Protein AF-A0A955N509-F1 (afdb_monomer_lite)

Foldseek 3Di:
DDDPPPPPVVVVVVVVVVVVVVLVVVVVVVVLCFDQPPVRDTDDDPPDDPVSVLLNVLVVLCVVCVVVVVVCVVVVQWDADPVRAIDGDCLPPADPVCNVVVVVSRVSNRVSVD

Secondary structure (DSSP, 8-state):
----TTHHHHHHHHHHHHHHHHHHHHHHHHGGG-EE-TTS-EE-PPPPPHHHHHHHHHHHHHHHHHHHHHHHHHTTSEEE-TTS-EEES-GGGS-GGGHHHHHHHHHHHHHTT-

Radius of gyration: 19.17 Å; chains: 1; bounding box: 63×26×46 Å

Sequence (114 aa):
MGVTVVDERTALENQVLGTYQELNQQVMLVASVRYIDPKGKLKQTQELPPGKKDVVRALQRVSFNKDDLNRYKSLGIIGENNEGGITLLEPEKVQPDDRAFVENLIKEENEDRL

Structure (mmCIF, N/CA/C/O backbone):
data_AF-A0A955N509-F1
#
_entry.id   AF-A0A955N509-F1
#
loop_
_atom_site.group_PDB
_atom_site.id
_atom_site.type_symbol
_atom_site.label_atom_id
_atom_site.label_alt_id
_atom_site.label_comp_id
_atom_site.label_asym_id
_atom_site.label_entity_id
_atom_site.label_seq_id
_atom_site.pdbx_PDB_ins_code
_atom_site.Cartn_x
_atom_site.Cartn_y
_atom_site.Cartn_z
_atom_site.occupancy
_atom_site.B_iso_or_equiv
_atom_site.auth_seq_id
_atom_site.auth_comp_id
_atom_site.auth_asym_id
_atom_site.auth_atom_id
_atom_site.pdbx_PDB_model_num
ATOM 1 N N . MET A 1 1 ? -32.451 10.797 -16.398 1.00 34.78 1 MET A N 1
ATOM 2 C CA . MET A 1 1 ? -31.322 11.175 -15.524 1.00 34.78 1 MET A CA 1
ATOM 3 C C . MET A 1 1 ? -30.836 9.906 -14.843 1.00 34.78 1 MET A C 1
ATOM 5 O O . MET A 1 1 ? -31.513 9.426 -13.949 1.00 34.78 1 MET A O 1
ATOM 9 N N . GLY A 1 2 ? -29.746 9.312 -15.319 1.00 38.81 2 GLY A N 1
ATOM 10 C CA . GLY A 1 2 ? -29.141 8.127 -14.713 1.00 38.81 2 GLY A CA 1
ATOM 11 C C . GLY A 1 2 ? -27.668 8.156 -15.066 1.00 38.81 2 GLY A C 1
ATOM 12 O O . GLY A 1 2 ? -27.309 7.827 -16.189 1.00 38.81 2 GLY A O 1
ATOM 13 N N . VAL A 1 3 ? -26.855 8.701 -14.167 1.00 45.34 3 VAL A N 1
ATOM 14 C CA . VAL A 1 3 ? -25.413 8.821 -14.375 1.00 45.34 3 VAL A CA 1
ATOM 15 C C . VAL A 1 3 ? -24.809 7.468 -14.015 1.00 45.34 3 VAL A C 1
ATOM 17 O O . VAL A 1 3 ? -25.014 6.965 -12.911 1.00 45.34 3 VAL A O 1
ATOM 20 N N . THR A 1 4 ? -24.148 6.843 -14.981 1.00 42.12 4 THR A N 1
ATOM 21 C CA . THR A 1 4 ? -23.563 5.504 -14.889 1.00 42.12 4 THR A CA 1
ATOM 22 C C . THR A 1 4 ? -22.255 5.575 -14.101 1.00 42.12 4 THR A C 1
ATOM 24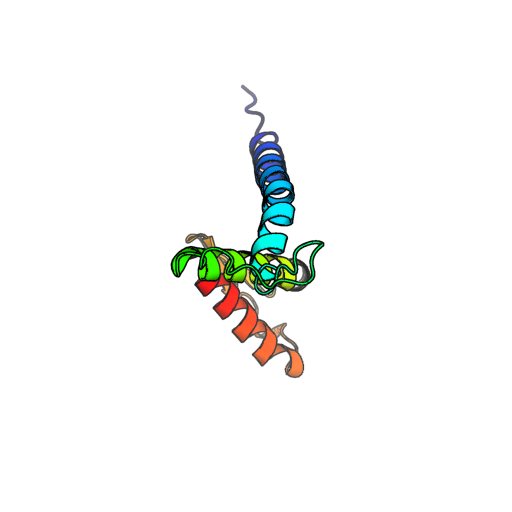 O O . THR A 1 4 ? -21.180 5.678 -14.672 1.00 42.12 4 THR A O 1
ATOM 27 N N . VAL A 1 5 ? -22.341 5.527 -12.770 1.00 50.72 5 VAL A N 1
ATOM 28 C CA . VAL A 1 5 ? -21.187 5.626 -11.841 1.00 50.72 5 VAL A CA 1
ATOM 29 C C . VAL A 1 5 ? -20.311 4.351 -11.827 1.00 50.72 5 VAL A C 1
ATOM 31 O O . VAL A 1 5 ? -19.353 4.240 -11.071 1.00 50.72 5 VAL A O 1
ATOM 34 N N . VAL A 1 6 ? -20.617 3.356 -12.663 1.00 49.88 6 VAL A N 1
ATOM 35 C CA . VAL A 1 6 ? -19.921 2.055 -12.674 1.00 49.88 6 VAL A CA 1
ATOM 36 C C . VAL A 1 6 ? -18.711 2.041 -13.623 1.00 49.88 6 VAL A C 1
ATOM 38 O O . VAL A 1 6 ? -17.832 1.202 -13.465 1.00 49.88 6 VAL A O 1
ATOM 41 N N . ASP A 1 7 ? -18.614 2.988 -14.562 1.00 47.59 7 ASP A N 1
ATOM 42 C CA . ASP A 1 7 ? -17.632 2.928 -15.659 1.00 47.59 7 ASP A CA 1
ATOM 43 C C . ASP A 1 7 ? -16.236 3.471 -15.276 1.00 47.59 7 ASP A C 1
ATOM 45 O O . ASP A 1 7 ? -15.208 2.947 -15.697 1.00 47.59 7 ASP A O 1
ATOM 49 N N . GLU A 1 8 ? -16.163 4.471 -14.391 1.00 47.16 8 GLU A N 1
ATOM 50 C CA . GLU A 1 8 ? -14.890 5.128 -14.040 1.00 47.16 8 GLU A CA 1
ATOM 51 C C . GLU A 1 8 ? -13.929 4.209 -13.272 1.00 47.16 8 GLU A C 1
ATOM 53 O O . GLU A 1 8 ? -12.717 4.255 -13.483 1.00 47.16 8 GLU A O 1
ATOM 58 N N . A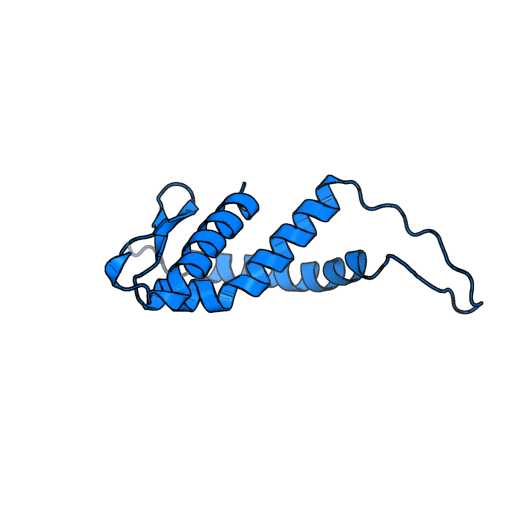RG A 1 9 ? -14.457 3.334 -12.405 1.00 45.66 9 ARG A N 1
ATOM 59 C CA . ARG A 1 9 ? -13.630 2.436 -11.584 1.00 45.66 9 ARG A CA 1
ATOM 60 C C . ARG A 1 9 ? -13.002 1.325 -12.431 1.00 45.66 9 ARG A C 1
ATOM 62 O O . ARG A 1 9 ? -11.818 1.040 -12.284 1.00 45.66 9 ARG A O 1
ATOM 69 N N . THR A 1 10 ? -13.773 0.759 -13.360 1.00 44.78 10 THR A N 1
ATOM 70 C CA . THR A 1 10 ? -13.301 -0.278 -14.289 1.00 44.78 10 THR A CA 1
ATOM 71 C C . THR A 1 10 ? -12.351 0.295 -15.342 1.00 44.78 10 THR A C 1
ATOM 73 O O . THR A 1 10 ? -11.374 -0.358 -15.710 1.00 44.78 10 THR A O 1
ATOM 76 N N . ALA A 1 11 ? -12.577 1.531 -15.798 1.00 42.00 11 ALA A N 1
ATOM 77 C CA . ALA A 1 11 ? -11.643 2.226 -16.678 1.00 42.00 11 ALA A CA 1
ATOM 78 C C . ALA A 1 11 ? -10.297 2.495 -15.984 1.00 42.00 11 ALA A C 1
ATOM 80 O O . ALA A 1 11 ? -9.254 2.197 -16.565 1.00 42.00 11 ALA A O 1
ATOM 81 N N . LEU A 1 12 ? -10.309 2.967 -14.729 1.00 47.56 12 LEU A N 1
ATOM 82 C CA . LEU A 1 12 ? -9.096 3.180 -13.931 1.00 47.56 12 LEU A CA 1
ATOM 83 C C . LEU A 1 12 ? -8.343 1.873 -13.647 1.00 47.56 12 LEU A C 1
ATOM 85 O O . LEU A 1 12 ? -7.127 1.831 -13.824 1.00 47.56 12 LEU A O 1
ATOM 89 N N . GLU A 1 13 ? -9.035 0.792 -13.276 1.00 43.34 13 GLU A N 1
ATOM 90 C CA . GLU A 1 13 ? -8.405 -0.524 -13.076 1.00 43.34 13 GLU A CA 1
ATOM 91 C C . GLU A 1 13 ? -7.712 -1.026 -14.346 1.00 43.34 13 GLU A C 1
ATOM 93 O O . GLU A 1 13 ? -6.576 -1.498 -14.283 1.00 43.34 13 GLU A O 1
ATOM 98 N N . ASN A 1 14 ? -8.350 -0.875 -15.509 1.00 37.44 14 ASN A N 1
ATOM 99 C CA . ASN A 1 14 ? -7.763 -1.281 -16.785 1.00 37.44 14 ASN A CA 1
ATOM 100 C C . ASN A 1 14 ? -6.589 -0.387 -17.207 1.00 37.44 14 ASN A C 1
ATOM 102 O O . ASN A 1 14 ? -5.627 -0.881 -17.794 1.00 37.44 14 ASN A O 1
ATOM 106 N N . GLN A 1 15 ? -6.628 0.908 -16.885 1.00 44.75 15 GLN A N 1
ATOM 107 C CA . GLN A 1 15 ? -5.530 1.834 -17.166 1.00 44.75 15 GLN A CA 1
ATOM 108 C C . GLN A 1 15 ? -4.302 1.519 -16.304 1.00 44.75 15 GLN A C 1
ATOM 110 O O . GLN A 1 15 ? -3.183 1.488 -16.818 1.00 44.75 15 GLN A O 1
ATOM 115 N N . VAL A 1 16 ? -4.529 1.190 -15.028 1.00 43.84 16 VAL A N 1
ATOM 116 C CA . VAL A 1 16 ? -3.508 0.717 -14.087 1.00 43.84 16 VAL A CA 1
ATOM 117 C C . VAL A 1 16 ? -2.933 -0.630 -14.546 1.00 43.84 16 VAL A C 1
ATOM 119 O O . VAL A 1 16 ? -1.717 -0.780 -14.634 1.00 43.84 16 VAL A O 1
ATOM 122 N N . LEU A 1 17 ? -3.770 -1.605 -14.921 1.00 42.31 17 LEU A N 1
ATOM 123 C CA . LEU A 1 17 ? -3.329 -2.918 -15.427 1.00 42.31 17 LEU A CA 1
ATOM 124 C C . LEU A 1 17 ? -2.551 -2.831 -16.752 1.00 42.31 17 LEU A C 1
ATOM 126 O O . LEU A 1 17 ? -1.585 -3.573 -16.941 1.00 42.31 17 LEU A O 1
ATOM 130 N N . GLY A 1 18 ? -2.913 -1.902 -17.642 1.00 38.00 18 GLY A N 1
ATOM 131 C CA . GLY A 1 18 ? -2.127 -1.587 -18.838 1.00 38.00 18 GLY A CA 1
ATOM 132 C C . GLY A 1 18 ? -0.726 -1.071 -18.490 1.00 38.00 18 GLY A C 1
ATOM 133 O O . GLY A 1 18 ? 0.255 -1.495 -19.099 1.00 38.00 18 GLY A O 1
ATOM 134 N N . THR A 1 19 ? -0.606 -0.258 -17.432 1.00 46.59 19 THR A N 1
ATOM 135 C CA . THR A 1 19 ? 0.701 0.191 -16.917 1.00 46.59 19 THR A CA 1
ATOM 136 C C . THR A 1 19 ? 1.507 -0.961 -16.300 1.00 46.59 19 THR A C 1
ATOM 138 O O . THR A 1 19 ? 2.728 -0.998 -16.442 1.00 46.59 19 THR A O 1
ATOM 141 N N . TYR A 1 20 ? 0.856 -1.952 -15.672 1.00 42.38 20 TYR A N 1
ATOM 142 C CA . TYR A 1 20 ? 1.524 -3.152 -15.136 1.00 42.38 20 TYR A CA 1
ATOM 143 C C . TYR A 1 20 ? 2.217 -3.991 -16.225 1.00 42.38 20 TYR A C 1
ATOM 145 O O . TYR A 1 20 ? 3.305 -4.524 -15.990 1.00 42.38 20 TYR A O 1
ATOM 153 N N . GLN A 1 21 ? 1.628 -4.107 -17.421 1.00 42.25 21 GLN A N 1
ATOM 154 C CA . GLN A 1 21 ? 2.250 -4.841 -18.532 1.00 42.25 21 GLN A CA 1
ATOM 155 C C . GLN A 1 21 ? 3.500 -4.129 -19.070 1.00 42.25 21 GLN A C 1
ATOM 157 O O . GLN A 1 21 ? 4.506 -4.786 -19.346 1.00 42.25 21 GLN A O 1
ATOM 162 N N . GLU A 1 22 ? 3.481 -2.796 -19.142 1.00 47.50 22 GLU A N 1
ATOM 163 C CA . GLU A 1 22 ? 4.659 -1.987 -19.487 1.00 47.50 22 GLU A CA 1
ATOM 164 C C . GLU A 1 22 ? 5.730 -2.026 -18.380 1.00 47.50 22 GLU A C 1
ATOM 166 O O . GLU A 1 22 ? 6.931 -2.041 -18.659 1.00 47.50 22 GLU A O 1
ATOM 171 N N . LEU A 1 23 ? 5.324 -2.127 -17.112 1.00 46.47 23 LEU A N 1
ATOM 172 C CA . LEU A 1 23 ? 6.240 -2.244 -15.974 1.00 46.47 23 LEU A CA 1
ATOM 173 C C . LEU A 1 23 ? 6.960 -3.587 -15.906 1.00 46.47 23 LEU A C 1
ATOM 175 O O . LEU A 1 23 ? 8.125 -3.629 -15.508 1.00 46.47 23 LEU A O 1
ATOM 179 N N . ASN A 1 24 ? 6.338 -4.670 -16.369 1.00 41.69 24 ASN A N 1
ATOM 180 C CA . ASN A 1 24 ? 7.010 -5.965 -16.465 1.00 41.69 24 ASN A CA 1
ATOM 181 C C . ASN A 1 24 ? 8.224 -5.907 -17.424 1.00 41.69 24 ASN A C 1
ATOM 183 O O . ASN A 1 24 ? 9.229 -6.583 -17.205 1.00 41.69 24 ASN A O 1
ATOM 187 N N . GLN A 1 25 ? 8.200 -5.019 -18.430 1.00 47.12 25 GLN A N 1
ATOM 188 C CA . GLN A 1 25 ? 9.376 -4.731 -19.266 1.00 47.12 25 GLN A CA 1
ATOM 189 C C . GLN A 1 25 ? 10.446 -3.897 -18.532 1.00 47.12 25 GLN A C 1
ATOM 191 O O . GLN A 1 25 ? 11.631 -4.018 -18.843 1.00 47.12 25 GLN A O 1
ATOM 196 N N . GLN A 1 26 ? 10.072 -3.090 -17.533 1.00 43.84 26 GLN A N 1
ATOM 197 C CA . GLN A 1 26 ? 11.001 -2.266 -16.743 1.00 43.84 26 GLN A CA 1
ATOM 198 C C . GLN A 1 26 ? 11.615 -2.999 -15.542 1.00 43.84 26 GLN A C 1
ATOM 200 O O . GLN A 1 26 ? 12.724 -2.666 -15.131 1.00 43.84 26 GLN A O 1
ATOM 205 N N . VAL A 1 27 ? 10.990 -4.059 -15.022 1.00 46.34 27 VAL A N 1
ATOM 206 C CA . VAL A 1 27 ? 11.640 -4.967 -14.052 1.00 46.34 27 VAL A CA 1
ATOM 207 C C . VAL A 1 27 ? 12.910 -5.593 -14.656 1.00 46.34 27 VAL A C 1
ATOM 209 O O . VAL A 1 27 ? 13.911 -5.786 -13.959 1.00 46.34 27 VAL A O 1
ATOM 212 N N . MET A 1 28 ? 12.947 -5.780 -15.982 1.00 45.50 28 MET A N 1
ATOM 213 C CA . MET A 1 28 ? 14.144 -6.206 -16.717 1.00 45.50 28 MET A CA 1
ATOM 214 C C . MET A 1 28 ? 15.306 -5.189 -16.639 1.00 45.50 28 MET A C 1
ATOM 216 O O . MET A 1 28 ? 16.468 -5.577 -16.765 1.00 45.50 28 MET A O 1
ATOM 220 N N . LEU A 1 29 ? 15.036 -3.902 -16.372 1.00 48.38 29 LEU A N 1
ATOM 221 C CA . LEU A 1 29 ? 16.071 -2.870 -16.225 1.00 48.38 29 LEU A CA 1
ATOM 222 C C . LEU A 1 29 ? 16.829 -2.966 -14.895 1.00 48.38 29 LEU A C 1
ATOM 224 O O . LEU A 1 29 ? 18.017 -2.652 -14.868 1.00 48.38 29 LEU A O 1
ATOM 228 N N . VAL A 1 30 ? 16.226 -3.453 -13.809 1.00 49.25 30 VAL A N 1
ATOM 229 C CA . VAL A 1 30 ? 16.969 -3.650 -12.545 1.00 49.25 30 VAL A CA 1
ATOM 230 C C . VAL A 1 30 ? 17.858 -4.889 -12.623 1.00 49.25 30 VAL A C 1
ATOM 232 O O . VAL A 1 30 ? 18.962 -4.880 -12.090 1.00 49.25 30 VAL A O 1
ATOM 235 N N . ALA A 1 31 ? 17.446 -5.917 -13.372 1.00 45.75 31 ALA A N 1
ATOM 236 C CA . ALA A 1 31 ? 18.291 -7.075 -13.675 1.00 45.75 31 ALA A CA 1
ATOM 237 C C . ALA A 1 31 ? 19.427 -6.757 -14.671 1.00 45.75 31 ALA A C 1
ATOM 239 O O . ALA A 1 31 ? 20.383 -7.524 -14.796 1.00 4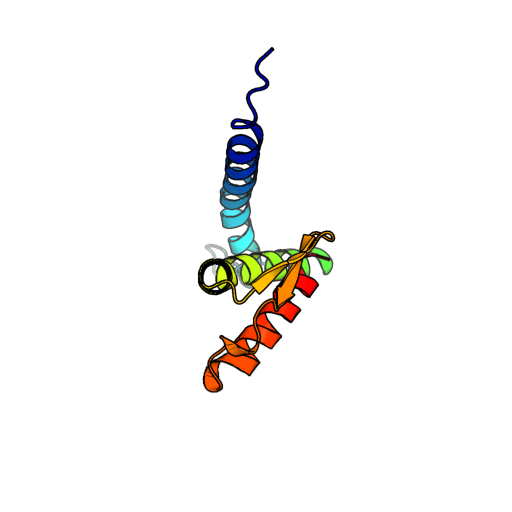5.75 31 ALA A O 1
ATOM 240 N N . SER A 1 32 ? 19.370 -5.608 -15.354 1.00 44.59 32 SER A N 1
ATOM 241 C CA . SER A 1 32 ? 20.337 -5.203 -16.381 1.00 44.59 32 SER A CA 1
ATOM 242 C C . SER A 1 32 ? 21.700 -4.748 -15.838 1.00 44.59 32 SER A C 1
ATOM 244 O O . SER A 1 32 ? 22.471 -4.116 -16.555 1.00 44.59 32 SER A O 1
ATOM 246 N N . VAL A 1 33 ? 22.057 -5.087 -14.596 1.00 50.00 33 VAL A N 1
ATOM 247 C CA . VAL A 1 33 ? 23.384 -4.760 -14.046 1.00 50.00 33 VAL A CA 1
ATOM 248 C C . VAL A 1 33 ? 24.525 -5.591 -14.639 1.00 50.00 33 VAL A C 1
ATOM 250 O O . VAL A 1 33 ? 25.677 -5.202 -14.461 1.00 50.00 33 VAL A O 1
ATOM 253 N N . ARG A 1 34 ? 24.270 -6.685 -15.379 1.00 50.88 34 ARG A N 1
ATOM 254 C CA . ARG A 1 34 ? 25.314 -7.403 -16.146 1.00 50.88 34 ARG A CA 1
ATOM 255 C C . ARG A 1 34 ? 24.755 -8.038 -17.419 1.00 50.88 34 ARG A C 1
ATOM 257 O O . ARG A 1 34 ? 24.377 -9.204 -17.423 1.00 50.88 34 ARG A O 1
ATOM 264 N N . TYR A 1 35 ? 24.746 -7.286 -18.517 1.00 50.94 35 TYR A N 1
ATOM 265 C CA . TYR A 1 35 ? 24.534 -7.865 -19.845 1.00 50.94 35 TYR A CA 1
ATOM 266 C C . TYR A 1 35 ? 25.865 -8.422 -20.369 1.00 50.94 35 TYR A C 1
ATOM 268 O O . TYR A 1 35 ? 26.795 -7.664 -20.661 1.00 50.94 35 TYR A O 1
ATOM 276 N N . ILE A 1 36 ? 25.967 -9.750 -20.450 1.00 54.88 36 ILE A N 1
ATOM 277 C CA . ILE A 1 36 ? 27.051 -10.439 -21.154 1.00 54.88 36 ILE A CA 1
ATOM 278 C C . ILE A 1 36 ? 26.604 -10.556 -22.611 1.00 54.88 36 ILE A C 1
ATOM 280 O O . ILE A 1 36 ? 25.577 -11.170 -22.897 1.00 54.88 36 ILE A O 1
ATOM 284 N N . ASP A 1 37 ? 27.326 -9.924 -23.535 1.00 57.41 37 ASP A N 1
ATOM 285 C CA . ASP A 1 37 ? 27.014 -10.072 -24.956 1.00 57.41 37 ASP A CA 1
ATOM 286 C C . ASP A 1 37 ? 27.259 -11.525 -25.430 1.00 57.41 37 ASP A C 1
ATOM 288 O O . ASP A 1 37 ? 27.950 -12.293 -24.757 1.00 57.41 37 ASP A O 1
ATOM 292 N N . PRO A 1 38 ? 26.752 -11.938 -26.607 1.00 56.03 38 PRO A N 1
ATOM 293 C CA . PRO A 1 38 ? 27.013 -13.278 -27.148 1.00 56.03 38 PRO A CA 1
ATOM 294 C C . PRO A 1 38 ? 28.503 -13.615 -27.361 1.00 56.03 38 PRO A C 1
ATOM 296 O O . PRO A 1 38 ? 28.831 -14.742 -27.720 1.00 56.03 38 PRO A O 1
ATOM 299 N N . LYS A 1 39 ? 29.413 -12.648 -27.173 1.00 73.06 39 LYS A N 1
ATOM 300 C CA . LYS A 1 39 ? 30.872 -12.795 -27.243 1.00 73.06 39 LYS A CA 1
ATOM 301 C C . LYS A 1 39 ? 31.526 -12.813 -25.852 1.00 73.06 39 LYS A C 1
ATOM 303 O O . LYS A 1 39 ? 32.751 -12.739 -25.764 1.00 73.06 39 LYS A O 1
ATOM 308 N N . GLY A 1 40 ? 30.743 -12.903 -24.775 1.00 59.53 40 GLY A N 1
ATOM 309 C CA . GLY A 1 40 ? 31.240 -12.998 -23.405 1.00 59.53 40 GLY A CA 1
ATOM 310 C C . GLY A 1 40 ? 31.691 -11.670 -22.789 1.00 59.53 40 GLY A C 1
ATOM 311 O O . GLY A 1 40 ? 32.265 -11.678 -21.701 1.00 59.53 40 GLY A O 1
ATOM 312 N N . LYS A 1 41 ? 31.468 -10.523 -23.446 1.00 64.06 41 LYS A N 1
ATOM 313 C CA . LYS A 1 41 ? 31.893 -9.217 -22.923 1.00 64.06 41 LYS A CA 1
ATOM 314 C C . LYS A 1 41 ? 30.799 -8.577 -22.080 1.00 64.06 41 LYS A C 1
ATOM 316 O O . LYS A 1 41 ? 29.661 -8.430 -22.521 1.00 64.06 41 LYS A O 1
ATOM 321 N N . LEU A 1 42 ? 31.183 -8.131 -20.885 1.00 58.31 42 LEU A N 1
ATOM 322 C CA . LEU A 1 42 ? 30.362 -7.256 -20.053 1.00 58.31 42 LEU A CA 1
ATOM 323 C C . LEU A 1 42 ? 30.206 -5.910 -20.766 1.00 58.31 42 LEU A C 1
ATOM 325 O O . LEU A 1 42 ? 31.183 -5.176 -20.930 1.00 58.31 42 LEU A O 1
ATOM 329 N N . LYS A 1 43 ? 28.987 -5.577 -21.195 1.00 53.94 43 LYS A N 1
ATOM 330 C CA . LYS A 1 43 ? 28.664 -4.205 -21.592 1.00 53.94 43 LYS A CA 1
ATOM 331 C C . LYS A 1 43 ? 28.290 -3.407 -20.349 1.00 53.94 43 LYS A C 1
ATOM 333 O O . LYS A 1 43 ? 27.450 -3.844 -19.569 1.00 53.94 43 LYS A O 1
ATOM 338 N N . GLN A 1 44 ? 28.891 -2.227 -20.194 1.00 49.97 44 GLN A N 1
ATOM 339 C CA . GLN A 1 44 ? 28.389 -1.207 -19.278 1.00 49.97 44 GLN A CA 1
ATOM 340 C C . GLN A 1 44 ? 27.018 -0.767 -19.794 1.00 49.97 44 GLN A C 1
ATOM 342 O O . GLN A 1 44 ? 26.904 -0.123 -20.838 1.00 49.97 44 GLN A O 1
ATOM 347 N N . THR A 1 45 ? 25.965 -1.194 -19.115 1.00 54.16 45 THR A N 1
ATOM 348 C CA . THR A 1 45 ? 24.616 -0.674 -19.316 1.00 54.16 45 THR A CA 1
ATOM 349 C C . THR A 1 45 ? 24.579 0.769 -18.821 1.00 54.16 45 THR A C 1
ATOM 351 O O . THR A 1 45 ? 25.256 1.105 -17.849 1.00 54.16 45 THR A O 1
ATOM 354 N N . GLN A 1 46 ? 23.824 1.635 -19.509 1.00 54.75 46 GLN A N 1
ATOM 355 C CA . GLN A 1 46 ? 23.598 3.011 -19.056 1.00 54.75 46 GLN A CA 1
ATOM 356 C C . GLN A 1 46 ? 23.141 2.983 -17.598 1.00 54.75 46 GLN A C 1
ATOM 358 O O . GLN A 1 46 ? 22.168 2.301 -17.269 1.00 54.75 46 GLN A O 1
ATOM 363 N N . GLU A 1 47 ? 23.846 3.708 -16.731 1.00 55.34 47 GLU A N 1
ATOM 364 C CA . GLU A 1 47 ? 23.407 3.878 -15.356 1.00 55.34 47 GLU A CA 1
ATOM 365 C C . GLU A 1 47 ? 22.008 4.496 -15.372 1.00 55.34 47 GLU A C 1
ATOM 367 O O . GLU A 1 47 ? 21.790 5.578 -15.918 1.00 55.34 47 GLU A O 1
ATOM 372 N N . LEU A 1 48 ? 21.040 3.776 -14.802 1.00 57.59 48 LEU A N 1
ATOM 373 C CA . LEU A 1 48 ? 19.716 4.324 -14.548 1.00 57.59 48 LEU A CA 1
ATOM 374 C C . LEU A 1 48 ? 19.879 5.637 -13.763 1.00 57.59 48 LEU A C 1
ATOM 376 O O . LEU A 1 48 ? 20.540 5.608 -12.717 1.00 57.59 48 LEU A O 1
ATOM 380 N N . PRO A 1 49 ? 19.272 6.752 -14.220 1.00 63.53 49 PRO A N 1
ATOM 381 C CA . PRO A 1 49 ? 19.208 7.985 -13.449 1.00 63.53 49 PRO A CA 1
ATOM 382 C C . PRO A 1 49 ? 18.742 7.679 -12.019 1.00 63.53 49 PRO A C 1
ATOM 384 O O . PRO A 1 49 ? 17.832 6.857 -11.877 1.00 63.53 49 PRO A O 1
ATOM 387 N N . PRO A 1 50 ? 19.310 8.314 -10.977 1.00 63.09 50 PRO A N 1
ATOM 388 C CA . PRO A 1 50 ? 19.032 7.973 -9.579 1.00 63.09 50 PRO A CA 1
ATOM 389 C C . PRO A 1 50 ? 17.534 7.830 -9.270 1.00 63.09 50 PRO A C 1
ATOM 391 O O . PRO A 1 50 ? 17.109 6.769 -8.824 1.00 63.09 50 PRO A O 1
ATOM 394 N N . GLY A 1 51 ? 16.716 8.806 -9.683 1.00 63.22 51 GLY A N 1
ATOM 395 C CA . GLY A 1 51 ? 15.267 8.776 -9.455 1.00 63.22 51 GLY A CA 1
ATOM 396 C C . GLY A 1 51 ? 14.513 7.651 -10.176 1.00 63.22 51 GLY A C 1
ATOM 397 O O . GLY A 1 51 ? 13.460 7.234 -9.714 1.00 63.22 51 GLY A O 1
ATOM 398 N N . LYS A 1 52 ? 15.044 7.081 -11.272 1.00 68.38 52 LYS A N 1
ATOM 399 C CA . LYS A 1 52 ? 14.408 5.916 -11.916 1.00 68.38 52 LYS A CA 1
ATOM 400 C C . LYS A 1 52 ? 14.562 4.646 -11.081 1.00 68.38 52 LYS A C 1
ATOM 402 O O . LYS A 1 52 ? 13.689 3.789 -11.137 1.00 68.38 52 LYS A O 1
ATOM 407 N N . LYS A 1 53 ? 15.656 4.499 -10.325 1.00 70.38 53 LYS A N 1
ATOM 408 C CA . LYS A 1 53 ? 15.847 3.329 -9.451 1.00 70.38 53 LYS A CA 1
ATOM 409 C C . LYS A 1 53 ? 14.879 3.362 -8.275 1.00 70.38 53 LYS A C 1
ATOM 411 O O . LYS A 1 53 ? 14.337 2.317 -7.926 1.00 70.38 53 LYS A O 1
ATOM 416 N N . ASP A 1 54 ? 14.653 4.547 -7.718 1.00 70.75 54 ASP A N 1
ATOM 417 C CA . ASP A 1 54 ? 13.745 4.737 -6.588 1.00 70.75 54 ASP A CA 1
ATOM 418 C C . ASP A 1 54 ? 12.297 4.461 -7.002 1.00 70.75 54 ASP A C 1
ATOM 420 O O . ASP A 1 54 ? 11.626 3.669 -6.350 1.00 70.75 54 ASP A O 1
ATOM 424 N N . VAL A 1 55 ? 11.870 4.968 -8.165 1.00 72.81 55 VAL A N 1
ATOM 425 C CA . VAL A 1 55 ? 10.538 4.680 -8.726 1.00 72.81 55 VAL A CA 1
ATOM 426 C C . VAL A 1 55 ? 10.341 3.186 -8.991 1.00 72.81 55 VAL A C 1
ATOM 428 O O . VAL A 1 55 ? 9.315 2.624 -8.620 1.00 72.81 55 VAL A O 1
ATOM 431 N N . VAL A 1 56 ? 11.317 2.502 -9.602 1.00 76.62 56 VAL A N 1
ATOM 432 C CA . VAL A 1 56 ? 11.179 1.056 -9.848 1.00 76.62 56 VAL A CA 1
ATOM 433 C C . VAL A 1 56 ? 11.126 0.273 -8.535 1.00 76.62 56 VAL A C 1
ATOM 435 O O . VAL A 1 56 ? 10.358 -0.681 -8.430 1.00 76.62 56 VAL A O 1
ATOM 438 N N . ARG A 1 57 ? 11.903 0.679 -7.524 1.00 76.69 57 ARG A N 1
ATOM 439 C CA . ARG A 1 57 ? 11.859 0.055 -6.199 1.00 76.69 57 ARG A CA 1
ATOM 440 C C . ARG A 1 57 ? 10.499 0.267 -5.535 1.00 76.69 57 ARG A C 1
ATOM 442 O O . ARG A 1 57 ? 9.930 -0.714 -5.072 1.00 76.69 57 ARG A O 1
ATOM 449 N N . ALA A 1 58 ? 9.970 1.489 -5.543 1.00 75.25 58 ALA A N 1
ATOM 450 C CA . ALA A 1 58 ? 8.649 1.801 -5.001 1.00 75.25 58 ALA A CA 1
ATOM 451 C C . ALA A 1 58 ? 7.560 0.935 -5.651 1.00 75.25 58 ALA A C 1
ATOM 453 O O . ALA A 1 58 ? 6.788 0.265 -4.972 1.00 75.25 58 ALA A O 1
ATOM 454 N N . LEU A 1 59 ? 7.576 0.825 -6.981 1.00 78.88 59 LEU A N 1
ATOM 455 C CA . LEU A 1 59 ? 6.615 0.002 -7.720 1.00 78.88 59 LEU A CA 1
ATOM 456 C C . LEU A 1 59 ? 6.732 -1.494 -7.403 1.00 78.88 59 LEU A C 1
ATOM 458 O O . LEU A 1 59 ? 5.718 -2.186 -7.309 1.00 78.88 59 LEU A O 1
ATOM 462 N N . GLN A 1 60 ? 7.953 -2.005 -7.221 1.00 80.44 60 GLN A N 1
ATOM 463 C CA . GLN A 1 60 ? 8.158 -3.385 -6.783 1.00 80.44 60 GLN A CA 1
ATOM 464 C C . GLN A 1 60 ? 7.566 -3.612 -5.393 1.00 80.44 60 GLN A C 1
ATOM 466 O O . GLN A 1 60 ? 6.828 -4.576 -5.211 1.00 80.44 60 GLN A O 1
ATOM 471 N N . ARG A 1 61 ? 7.854 -2.724 -4.437 1.00 81.31 61 ARG A N 1
ATOM 472 C CA . ARG A 1 61 ? 7.373 -2.835 -3.054 1.00 81.31 61 ARG A CA 1
ATOM 473 C C . ARG A 1 61 ? 5.854 -2.787 -2.973 1.00 81.31 61 ARG A C 1
ATOM 475 O O . ARG A 1 61 ? 5.269 -3.713 -2.425 1.00 81.31 61 ARG A O 1
ATOM 482 N N . VAL A 1 62 ? 5.217 -1.837 -3.657 1.00 79.06 62 VAL A N 1
ATOM 483 C CA . VAL A 1 62 ? 3.750 -1.778 -3.778 1.00 79.06 62 VAL A CA 1
ATOM 484 C C . VAL A 1 62 ? 3.177 -3.077 -4.359 1.00 79.06 62 VAL A C 1
ATOM 486 O O . VAL A 1 62 ? 2.158 -3.585 -3.891 1.00 79.06 62 VAL A O 1
ATOM 489 N N . SER A 1 63 ? 3.838 -3.669 -5.362 1.00 79.44 63 SER A N 1
ATOM 490 C CA . SER A 1 63 ? 3.395 -4.946 -5.932 1.00 79.44 63 SER A CA 1
ATOM 491 C C . SER A 1 63 ? 3.551 -6.123 -4.966 1.00 79.44 63 SER A C 1
ATOM 493 O O . SER A 1 63 ? 2.700 -7.009 -4.981 1.00 79.44 63 SER A O 1
ATOM 495 N N . PHE A 1 64 ? 4.620 -6.161 -4.165 1.00 82.81 64 PHE A N 1
ATOM 496 C CA . PHE A 1 64 ? 4.836 -7.197 -3.148 1.00 82.81 64 PHE A CA 1
ATOM 497 C C . PHE A 1 64 ? 3.840 -7.065 -1.992 1.00 82.81 64 PHE A C 1
ATOM 499 O O . PHE A 1 64 ? 3.279 -8.060 -1.543 1.00 82.81 64 PHE A O 1
ATOM 506 N N . ASN A 1 65 ? 3.574 -5.834 -1.565 1.00 87.75 65 ASN A N 1
ATOM 507 C CA . ASN A 1 65 ? 2.720 -5.510 -0.428 1.00 87.75 65 ASN A CA 1
ATOM 508 C C . ASN A 1 65 ? 1.222 -5.647 -0.736 1.00 87.75 65 ASN A C 1
ATOM 510 O O . ASN A 1 65 ? 0.403 -5.680 0.183 1.00 87.75 65 ASN A O 1
ATOM 514 N N . LYS A 1 66 ? 0.841 -5.749 -2.017 1.00 88.00 66 LYS A N 1
ATOM 515 C CA . LYS A 1 66 ? -0.555 -5.775 -2.476 1.00 88.00 66 LYS A CA 1
ATOM 516 C C . LYS A 1 66 ? -1.415 -6.825 -1.768 1.00 88.00 66 LYS A C 1
ATOM 518 O O . LYS A 1 66 ? -2.548 -6.520 -1.392 1.00 88.00 66 LYS A O 1
ATOM 523 N N . ASP A 1 67 ? -0.902 -8.039 -1.587 1.00 86.06 67 ASP A N 1
ATOM 524 C CA . ASP A 1 67 ? -1.667 -9.133 -0.979 1.00 86.06 67 ASP A CA 1
ATOM 525 C C . ASP A 1 67 ? -1.921 -8.880 0.514 1.00 86.06 67 ASP A C 1
ATOM 527 O O . ASP A 1 67 ? -3.058 -9.001 0.981 1.00 86.06 67 ASP A O 1
ATOM 531 N N . ASP A 1 68 ? -0.899 -8.436 1.250 1.00 90.38 68 ASP A N 1
ATOM 532 C CA . ASP A 1 68 ? -1.030 -8.063 2.659 1.00 90.38 68 ASP A CA 1
ATOM 533 C C . ASP A 1 68 ? -1.929 -6.841 2.850 1.00 90.38 68 ASP A C 1
ATOM 535 O O . ASP A 1 68 ? -2.793 -6.829 3.730 1.00 90.38 68 ASP A O 1
ATOM 539 N N . LEU A 1 69 ? -1.795 -5.836 1.987 1.00 90.94 69 LEU A N 1
ATOM 540 C CA . LEU A 1 69 ? -2.615 -4.632 2.017 1.00 90.94 69 LEU A CA 1
ATOM 541 C C . LEU A 1 69 ? -4.097 -4.966 1.807 1.00 90.94 69 LEU A C 1
ATOM 543 O O . LEU A 1 69 ? -4.956 -4.500 2.556 1.00 90.94 69 LEU A O 1
ATOM 547 N N . ASN A 1 70 ? -4.407 -5.828 0.838 1.00 90.25 70 ASN A N 1
ATOM 548 C CA . ASN A 1 70 ? -5.769 -6.303 0.605 1.00 90.25 70 ASN A CA 1
ATOM 549 C C . ASN A 1 70 ? -6.299 -7.121 1.785 1.00 90.25 70 ASN A C 1
ATOM 551 O O . ASN A 1 70 ? -7.445 -6.924 2.199 1.00 90.25 70 ASN A O 1
ATOM 555 N N . ARG A 1 71 ? -5.469 -7.996 2.367 1.00 91.75 71 ARG A N 1
ATOM 556 C CA . ARG A 1 71 ? -5.834 -8.777 3.554 1.00 91.75 71 ARG A CA 1
ATOM 557 C C . ARG A 1 71 ? -6.216 -7.861 4.713 1.00 91.75 71 ARG A C 1
ATOM 559 O O . ARG A 1 71 ? -7.333 -7.965 5.219 1.00 91.75 71 ARG A O 1
ATOM 566 N N . TYR A 1 72 ? -5.350 -6.932 5.106 1.00 91.81 72 TYR A N 1
ATOM 567 C CA . TYR A 1 72 ? -5.615 -6.052 6.246 1.00 91.81 72 TYR A CA 1
ATOM 568 C C . TYR A 1 72 ? -6.748 -5.051 5.984 1.00 91.81 72 TYR A C 1
ATOM 570 O O . TYR A 1 72 ? -7.500 -4.745 6.912 1.00 91.81 72 TYR A O 1
ATOM 578 N N . LYS A 1 73 ? -6.937 -4.600 4.735 1.00 92.50 73 LYS A N 1
ATOM 579 C CA . LYS A 1 73 ? -8.121 -3.817 4.341 1.00 92.50 73 LYS A CA 1
ATOM 580 C C . LYS A 1 73 ? -9.407 -4.625 4.505 1.00 92.50 73 LYS A C 1
ATOM 582 O O . LYS A 1 73 ? -10.369 -4.128 5.081 1.00 92.50 73 LYS A O 1
ATOM 587 N N . SER A 1 74 ? -9.425 -5.883 4.053 1.00 92.44 74 SER A N 1
ATOM 588 C CA . SER A 1 74 ? -10.608 -6.753 4.162 1.00 92.44 74 SER A CA 1
ATOM 589 C C . SER A 1 74 ? -11.000 -7.058 5.613 1.00 92.44 74 SER A C 1
ATOM 591 O O . SER A 1 74 ? -12.179 -7.223 5.915 1.00 92.44 74 SER A O 1
ATOM 593 N N . LEU A 1 75 ? -10.019 -7.071 6.519 1.00 91.44 75 LEU A N 1
ATOM 594 C CA . LEU A 1 75 ? -10.218 -7.245 7.960 1.00 91.44 75 LEU A CA 1
ATOM 595 C C . LEU A 1 75 ? -10.635 -5.945 8.676 1.00 91.44 75 LEU A C 1
ATOM 597 O O . LEU A 1 75 ? -10.937 -5.975 9.870 1.00 91.44 75 LEU A O 1
ATOM 601 N N . GLY A 1 76 ? -10.645 -4.809 7.969 1.00 92.00 76 GLY A N 1
ATOM 602 C CA . GLY A 1 76 ? -10.921 -3.486 8.536 1.00 92.00 76 GLY A CA 1
ATOM 603 C C . GLY A 1 76 ? -9.809 -2.961 9.447 1.00 92.00 76 GLY A C 1
ATOM 604 O O . GLY A 1 76 ? -10.039 -2.043 10.225 1.00 92.00 76 GLY A O 1
ATOM 605 N N . ILE A 1 77 ? -8.612 -3.548 9.378 1.00 92.69 77 ILE A N 1
ATOM 606 C CA . ILE A 1 77 ? -7.466 -3.158 10.207 1.00 92.69 77 ILE A CA 1
ATOM 607 C C . ILE A 1 77 ? -6.842 -1.869 9.669 1.00 92.69 77 ILE A C 1
AT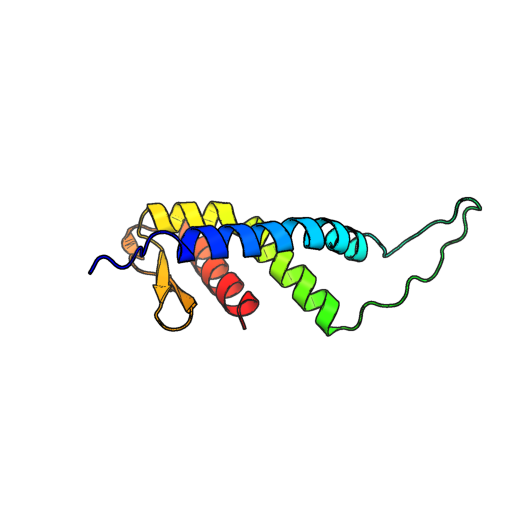OM 609 O O . ILE A 1 77 ? -6.513 -0.975 10.447 1.00 92.69 77 ILE A O 1
ATOM 613 N N . ILE A 1 78 ? -6.716 -1.756 8.344 1.00 94.25 78 ILE A N 1
ATOM 614 C CA . ILE A 1 78 ? -6.186 -0.574 7.650 1.00 94.25 78 ILE A CA 1
ATOM 615 C C . ILE A 1 78 ? -7.197 -0.039 6.631 1.00 94.25 78 ILE A C 1
ATOM 617 O O . ILE A 1 78 ? -8.044 -0.782 6.134 1.00 94.25 78 ILE A O 1
ATOM 621 N N . GLY A 1 79 ? -7.077 1.237 6.276 1.00 92.50 79 GLY A N 1
ATOM 622 C CA . GLY A 1 79 ? -7.914 1.888 5.267 1.00 92.50 79 GLY A CA 1
ATOM 623 C C . GLY A 1 79 ? -7.191 3.014 4.541 1.00 92.50 79 GLY A C 1
ATOM 624 O O . GLY A 1 79 ? -6.097 3.407 4.935 1.00 92.50 79 GLY A O 1
ATOM 625 N N . GLU A 1 80 ? -7.799 3.524 3.472 1.00 91.56 80 GLU A N 1
ATOM 626 C CA . GLU A 1 80 ? -7.308 4.723 2.783 1.00 91.56 80 GLU A CA 1
ATOM 627 C C . GLU A 1 80 ? -7.844 5.987 3.459 1.00 91.56 80 GLU A C 1
ATOM 629 O O . GLU A 1 80 ? -9.025 6.062 3.807 1.00 91.56 80 GLU A O 1
ATOM 634 N N . ASN A 1 81 ? -6.970 6.972 3.661 1.00 90.12 81 ASN A N 1
ATOM 635 C CA . ASN A 1 81 ? -7.344 8.291 4.155 1.00 90.12 81 ASN A CA 1
ATOM 636 C C . ASN A 1 81 ? -7.714 9.232 2.987 1.00 90.12 81 ASN A C 1
ATOM 638 O O . ASN A 1 81 ? -7.560 8.908 1.810 1.00 90.12 81 ASN A O 1
ATOM 642 N N . ASN A 1 82 ? -8.201 10.428 3.310 1.00 87.75 82 ASN A N 1
ATOM 643 C CA . ASN A 1 82 ? -8.583 11.451 2.330 1.00 87.75 82 ASN A CA 1
ATOM 644 C C . ASN A 1 82 ? -7.394 12.113 1.602 1.00 87.75 82 ASN A C 1
ATOM 646 O O . ASN A 1 82 ? -7.616 12.963 0.743 1.00 87.75 82 ASN A O 1
ATOM 650 N N . GLU A 1 83 ? -6.161 11.736 1.936 1.00 87.25 83 GLU A N 1
ATOM 651 C CA . GLU A 1 83 ? -4.921 12.198 1.303 1.00 87.25 83 GLU A CA 1
ATOM 652 C C . GLU A 1 83 ? -4.347 11.147 0.332 1.00 87.25 83 GLU A C 1
ATOM 654 O O . GLU A 1 83 ? -3.314 11.379 -0.287 1.00 87.25 83 GLU A O 1
ATOM 659 N N . GLY A 1 84 ? -5.013 9.993 0.170 1.00 82.81 84 GLY A N 1
ATOM 660 C CA . GLY A 1 84 ? -4.560 8.895 -0.698 1.00 82.81 84 GLY A CA 1
ATOM 661 C C . GLY A 1 84 ? -3.521 7.961 -0.059 1.00 82.81 84 GLY A C 1
ATOM 662 O O . GLY A 1 84 ? -2.999 7.065 -0.731 1.00 82.81 84 GLY A O 1
ATOM 663 N N . GLY A 1 85 ? -3.239 8.148 1.233 1.00 89.00 85 GLY A N 1
ATOM 664 C CA . GLY A 1 85 ? -2.367 7.298 2.039 1.00 89.00 85 GLY A CA 1
ATOM 665 C C . GLY A 1 85 ? -3.121 6.191 2.776 1.00 89.00 85 GLY A C 1
ATOM 666 O O . GLY A 1 85 ? -4.351 6.172 2.847 1.00 89.00 85 GLY A O 1
ATOM 667 N N . ILE A 1 86 ? -2.369 5.261 3.354 1.00 93.00 86 ILE A N 1
ATOM 668 C CA . ILE A 1 86 ? -2.870 4.174 4.194 1.00 93.00 86 ILE A CA 1
ATOM 669 C C . ILE A 1 86 ? -2.813 4.597 5.662 1.00 93.00 86 ILE A C 1
ATOM 671 O O . ILE A 1 86 ? -1.810 5.135 6.129 1.00 93.00 86 ILE A O 1
ATOM 675 N N . THR A 1 87 ? -3.881 4.324 6.404 1.00 93.94 87 THR A N 1
ATOM 676 C CA . THR A 1 87 ? -3.976 4.577 7.843 1.00 93.94 87 THR A CA 1
ATOM 677 C C . THR A 1 87 ? -4.409 3.328 8.604 1.00 93.94 87 THR A C 1
ATOM 679 O O . THR A 1 87 ? -5.102 2.461 8.064 1.00 93.94 87 THR A O 1
ATOM 682 N N . LEU A 1 88 ? -4.011 3.249 9.872 1.00 93.81 88 LEU A N 1
ATOM 683 C CA . LEU A 1 88 ? -4.450 2.212 10.800 1.00 93.81 88 LEU A CA 1
ATOM 684 C C . LEU A 1 88 ? -5.815 2.605 11.380 1.00 93.81 88 LEU A C 1
ATOM 686 O O . LEU A 1 88 ? -5.954 3.684 11.952 1.00 93.81 88 LEU A O 1
ATOM 690 N N . LEU A 1 89 ? -6.815 1.738 11.225 1.00 91.38 89 LEU A N 1
ATOM 691 C CA . LEU A 1 89 ? -8.181 1.969 11.705 1.00 91.38 89 LEU A CA 1
ATOM 692 C C . LEU A 1 89 ? -8.421 1.290 13.053 1.00 91.38 89 LEU A C 1
ATOM 694 O O . LEU A 1 89 ? -8.873 1.927 14.001 1.00 91.38 89 LEU A O 1
ATOM 698 N N . GLU A 1 90 ? -8.098 -0.001 13.138 1.00 89.81 90 GLU A N 1
ATOM 699 C CA . GLU A 1 90 ? -8.383 -0.833 14.308 1.00 89.81 90 GLU A CA 1
ATOM 700 C C . GLU A 1 90 ? -7.105 -1.517 14.824 1.00 89.81 90 GLU A C 1
ATOM 702 O O . GLU A 1 90 ? -6.857 -2.687 14.518 1.00 89.81 90 GLU A O 1
ATOM 707 N N . PRO A 1 91 ? -6.278 -0.813 15.625 1.00 84.56 91 PRO A N 1
ATOM 708 C CA . PRO A 1 91 ? -5.037 -1.366 16.178 1.00 84.56 91 PRO A CA 1
ATOM 709 C C . PRO A 1 91 ? -5.269 -2.599 17.062 1.00 84.56 91 PRO A C 1
ATOM 711 O O . PRO A 1 91 ? -4.392 -3.449 17.171 1.00 84.56 91 PRO A O 1
ATOM 714 N N . GLU A 1 92 ? -6.447 -2.716 17.677 1.00 86.69 92 GLU A N 1
ATOM 715 C CA . GLU A 1 92 ? -6.805 -3.827 18.568 1.00 86.69 92 GLU A CA 1
ATOM 716 C C . GLU A 1 92 ? -7.046 -5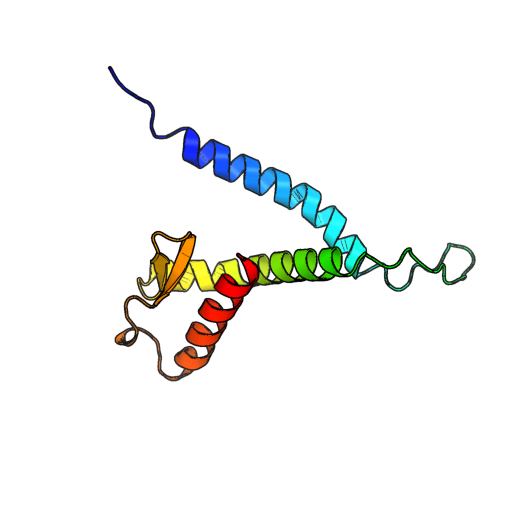.147 17.824 1.00 86.69 92 GLU A C 1
ATOM 718 O O . GLU A 1 92 ? -6.910 -6.220 18.406 1.00 86.69 92 GLU A O 1
ATOM 723 N N . LYS A 1 93 ? -7.377 -5.082 16.528 1.00 87.81 93 LYS A N 1
ATOM 724 C CA . LYS A 1 93 ? -7.561 -6.263 15.672 1.00 87.81 93 LYS A CA 1
ATOM 725 C C . LYS A 1 93 ? -6.243 -6.829 15.142 1.00 87.81 93 LYS A C 1
ATOM 727 O O . LYS A 1 93 ? -6.240 -7.911 14.555 1.00 87.81 93 LYS A O 1
ATOM 732 N N . VAL A 1 94 ? -5.135 -6.110 15.319 1.00 89.12 94 VAL A N 1
ATOM 733 C CA . VAL A 1 94 ? -3.810 -6.566 14.896 1.00 89.12 94 VAL A CA 1
ATOM 734 C C . VAL A 1 94 ? -3.301 -7.595 15.896 1.00 89.12 94 VAL A C 1
ATOM 736 O O . VAL A 1 94 ? -3.255 -7.335 17.099 1.00 89.12 94 VAL A O 1
ATOM 739 N N . GLN A 1 95 ? -2.895 -8.767 15.407 1.00 89.38 95 GLN A N 1
ATOM 740 C CA . GLN A 1 95 ? -2.254 -9.753 16.271 1.00 89.38 95 GLN A CA 1
ATOM 741 C C . GLN A 1 95 ? -0.944 -9.169 16.829 1.00 89.38 95 GLN A C 1
ATOM 743 O O . GLN A 1 95 ? -0.235 -8.483 16.090 1.00 89.38 95 GLN A O 1
ATOM 748 N N . PRO A 1 96 ? -0.585 -9.429 18.100 1.00 87.00 96 PRO A N 1
ATOM 749 C CA . PRO A 1 96 ? 0.628 -8.872 18.700 1.00 87.00 96 PRO A CA 1
ATOM 750 C C . PRO A 1 96 ? 1.894 -9.137 17.875 1.00 87.00 96 PRO A C 1
ATOM 752 O O . PRO A 1 96 ? 2.726 -8.243 17.732 1.00 87.00 96 PRO A O 1
ATOM 755 N N . ASP A 1 97 ? 1.985 -10.328 17.280 1.00 90.06 97 ASP A N 1
ATOM 756 C CA . ASP A 1 97 ? 3.116 -10.756 16.451 1.00 90.06 97 ASP A CA 1
ATOM 757 C C . ASP A 1 97 ? 3.171 -10.023 15.095 1.00 90.06 97 ASP A C 1
ATOM 759 O O . ASP A 1 97 ? 4.253 -9.780 14.561 1.00 90.06 97 ASP A O 1
ATOM 763 N N . ASP A 1 98 ? 2.020 -9.586 14.575 1.00 88.81 98 ASP A N 1
ATOM 764 C CA . ASP A 1 98 ? 1.891 -8.894 13.285 1.00 88.81 98 ASP A CA 1
ATOM 765 C C . ASP A 1 98 ? 2.032 -7.370 13.409 1.00 88.81 98 ASP A C 1
ATOM 767 O O . ASP A 1 98 ? 2.126 -6.661 12.406 1.00 88.81 98 ASP A O 1
ATOM 771 N N . ARG A 1 99 ? 2.056 -6.825 14.630 1.00 89.12 99 ARG A N 1
ATOM 772 C CA . ARG A 1 99 ? 1.990 -5.374 14.856 1.00 89.12 99 ARG A CA 1
ATOM 773 C C . ARG A 1 99 ? 3.134 -4.611 14.202 1.00 89.12 99 ARG A C 1
ATOM 775 O O . ARG A 1 99 ? 2.895 -3.649 13.476 1.00 89.12 99 ARG A O 1
ATOM 782 N N . ALA A 1 100 ? 4.362 -5.076 14.410 1.00 91.31 100 ALA A N 1
ATOM 783 C CA . ALA A 1 100 ? 5.536 -4.464 13.798 1.00 91.31 100 ALA A CA 1
ATOM 784 C C . ALA A 1 100 ? 5.493 -4.564 12.266 1.00 91.31 100 ALA A C 1
AT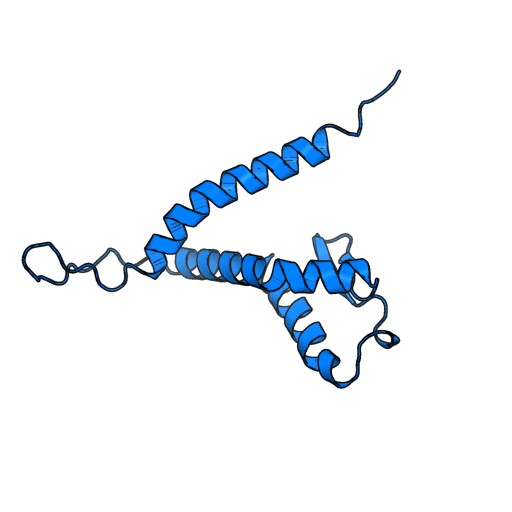OM 786 O O . ALA A 1 100 ? 5.947 -3.656 11.573 1.00 91.31 100 ALA A O 1
ATOM 787 N N . PHE A 1 101 ? 4.935 -5.651 11.726 1.00 92.56 101 PHE A N 1
ATOM 788 C CA . PHE A 1 101 ? 4.769 -5.808 10.286 1.00 92.56 101 PHE A CA 1
ATOM 789 C C . PHE A 1 101 ? 3.769 -4.789 9.731 1.00 92.56 101 PHE A C 1
ATOM 791 O O . PHE A 1 101 ? 4.101 -4.068 8.797 1.00 92.56 101 PHE A O 1
ATOM 798 N N . VAL A 1 102 ? 2.582 -4.677 10.335 1.00 91.56 102 VAL A N 1
ATOM 799 C CA . VAL A 1 102 ? 1.531 -3.743 9.897 1.00 91.56 102 VAL A CA 1
ATOM 800 C C . VAL A 1 102 ? 2.005 -2.290 9.973 1.00 91.56 102 VAL A C 1
ATOM 802 O O . VAL A 1 102 ? 1.784 -1.526 9.037 1.00 91.56 102 VAL A O 1
ATOM 805 N N . GLU A 1 103 ? 2.690 -1.904 11.050 1.00 92.56 103 GLU A N 1
ATOM 806 C CA . GLU A 1 103 ? 3.229 -0.546 11.201 1.00 92.56 103 GLU A CA 1
ATOM 807 C C . GLU A 1 103 ? 4.270 -0.222 10.113 1.00 92.56 103 GLU A C 1
ATOM 809 O O . GLU A 1 103 ? 4.215 0.848 9.501 1.00 92.56 103 GLU A O 1
ATOM 814 N N . ASN A 1 104 ? 5.176 -1.160 9.815 1.00 93.31 104 ASN A N 1
ATOM 815 C CA . ASN A 1 104 ? 6.170 -0.986 8.754 1.00 93.31 104 ASN A CA 1
ATOM 816 C C . ASN A 1 104 ? 5.545 -0.991 7.352 1.00 93.31 104 ASN A C 1
ATOM 818 O O . ASN A 1 104 ? 5.950 -0.188 6.517 1.00 93.31 104 ASN A O 1
ATOM 822 N N . LEU A 1 105 ? 4.539 -1.836 7.112 1.00 91.88 105 LEU A N 1
ATOM 823 C CA . LEU A 1 105 ? 3.785 -1.891 5.858 1.00 91.88 105 LEU A CA 1
ATOM 824 C C . LEU A 1 105 ? 3.120 -0.544 5.552 1.00 91.88 105 LEU A C 1
ATOM 826 O O . LEU A 1 105 ? 3.254 -0.026 4.448 1.00 91.88 105 LEU A O 1
ATOM 830 N N . ILE A 1 106 ? 2.428 0.044 6.534 1.00 92.31 106 ILE A N 1
ATOM 831 C CA . ILE A 1 106 ? 1.764 1.347 6.375 1.00 92.31 106 ILE A CA 1
ATOM 832 C C . ILE A 1 106 ? 2.789 2.439 6.072 1.00 92.31 106 ILE A C 1
ATOM 834 O O . ILE A 1 106 ? 2.568 3.277 5.198 1.00 92.31 106 ILE A O 1
ATOM 838 N N . LYS A 1 107 ? 3.908 2.439 6.801 1.00 93.00 107 LYS A N 1
ATOM 839 C CA . LYS A 1 107 ? 4.978 3.412 6.593 1.00 93.00 107 LYS A CA 1
ATOM 840 C C . LYS A 1 107 ? 5.558 3.305 5.182 1.00 93.00 107 LYS A C 1
ATOM 842 O O . LYS A 1 107 ? 5.658 4.320 4.504 1.00 93.00 107 LYS A O 1
ATOM 847 N N . GLU A 1 108 ? 5.906 2.097 4.749 1.00 91.25 108 GLU A N 1
ATOM 848 C CA . GLU A 1 108 ? 6.499 1.860 3.433 1.00 91.25 108 GLU A CA 1
ATOM 849 C C . GLU A 1 108 ? 5.543 2.238 2.295 1.00 91.25 108 GLU A C 1
ATOM 851 O O . GLU A 1 108 ? 5.938 2.961 1.387 1.00 91.25 108 GLU A O 1
ATOM 856 N N . GLU A 1 109 ? 4.270 1.842 2.382 1.00 89.44 109 GLU A N 1
ATOM 857 C CA . GLU A 1 109 ? 3.255 2.212 1.388 1.00 89.44 109 GLU A CA 1
ATOM 858 C C . GLU A 1 109 ? 3.067 3.723 1.270 1.00 89.44 109 GLU A C 1
ATOM 860 O O . GLU A 1 109 ? 2.876 4.232 0.171 1.00 89.44 109 GLU A O 1
ATOM 865 N N . ASN A 1 110 ? 3.121 4.452 2.384 1.00 91.00 110 ASN A N 1
ATOM 866 C CA . ASN A 1 110 ? 2.996 5.906 2.360 1.00 91.00 110 ASN A CA 1
ATOM 867 C C . ASN A 1 110 ? 4.259 6.587 1.823 1.00 91.00 110 ASN A C 1
ATOM 869 O O . ASN A 1 110 ? 4.139 7.571 1.104 1.00 91.00 110 ASN A O 1
ATOM 873 N N . GLU A 1 111 ? 5.451 6.068 2.128 1.00 89.50 111 GLU A N 1
ATOM 874 C CA . GLU A 1 111 ? 6.711 6.569 1.560 1.00 89.50 111 GLU A CA 1
ATOM 875 C C . GLU A 1 111 ? 6.786 6.349 0.042 1.00 89.50 111 GLU A C 1
ATOM 877 O O . GLU A 1 111 ? 7.287 7.213 -0.670 1.00 89.50 111 GLU A O 1
ATOM 882 N N . ASP A 1 112 ? 6.256 5.230 -0.458 1.00 83.00 112 ASP A N 1
ATOM 883 C CA . ASP A 1 112 ? 6.267 4.875 -1.884 1.00 83.00 112 ASP A CA 1
ATOM 884 C C . ASP A 1 112 ? 5.187 5.582 -2.722 1.00 83.00 112 ASP A C 1
ATOM 886 O O . ASP A 1 112 ? 5.211 5.503 -3.953 1.00 83.00 112 ASP A O 1
ATOM 890 N N . ARG A 1 113 ? 4.239 6.272 -2.074 1.00 79.38 113 ARG A N 1
ATOM 891 C CA . ARG A 1 113 ? 3.158 7.042 -2.719 1.00 79.38 113 ARG A CA 1
ATOM 892 C C . ARG A 1 113 ? 3.450 8.545 -2.840 1.00 79.38 113 ARG A C 1
ATOM 894 O O . ARG A 1 113 ? 2.653 9.240 -3.471 1.00 79.38 113 ARG A O 1
ATOM 901 N N . LEU A 1 114 ? 4.538 9.032 -2.233 1.00 69.38 114 LEU A N 1
ATOM 902 C CA . LEU A 1 114 ? 5.017 10.425 -2.296 1.00 69.38 114 LEU A CA 1
ATOM 903 C C . LEU A 1 114 ? 5.833 10.694 -3.568 1.00 69.38 114 LEU A C 1
ATOM 905 O O . LEU A 1 114 ? 5.692 11.815 -4.111 1.00 69.38 114 LEU A O 1
#

pLDDT: mean 70.06, std 20.03, range [34.78, 94.25]